Protein AF-A0A9D1QTQ5-F1 (afdb_monomer)

Secondary structure (DSSP, 8-state):
--TTHHHHHHHHHHHHHHHSSGGGS-HHHHHHHHHHHHHHHHHHS----HHHHHHHHHHHHHTS-GGGSBHHHHHHHHTT-HHHHTTTT----HHHHHHHHHTTT---BPP---------

Foldseek 3Di:
DQPLCVQLVVLQVVQCVVQVHLVRDDPVSVVVSVVSNVVSVVVVVPVPPVVQLLVVLVVQVVPDPQQADDLVRSQVSQQVDCSNCVNVVRGDDSVNSVVSCVVVVHDGHYDPPPPDDPDD

Sequence (120 aa):
MSKGMNRLLPELHRVESQYGSIDNAPQDVVKHIQNVEREIDTQEKVPLDRRKRGRIMDRIIVGLPLSKMTIGQIAKVLNADDEFTLNGEYMISNDALHSALKRREVLVKKSKNVRGHIVD

Structure (mmCIF, N/CA/C/O backbone):
data_AF-A0A9D1QTQ5-F1
#
_entry.id   AF-A0A9D1QTQ5-F1
#
loop_
_atom_site.group_PDB
_atom_site.id
_atom_site.type_symbol
_atom_site.label_atom_id
_atom_site.label_alt_id
_atom_site.label_comp_id
_atom_site.label_asym_id
_atom_site.label_entity_id
_atom_site.label_seq_id
_atom_site.pdbx_PDB_ins_code
_atom_site.Cartn_x
_atom_site.Cartn_y
_atom_site.Cartn_z
_atom_site.occupancy
_atom_site.B_iso_or_equiv
_atom_site.auth_seq_id
_atom_site.auth_comp_id
_atom_site.auth_asym_id
_atom_site.auth_atom_id
_atom_site.pdbx_PDB_model_num
ATOM 1 N N . MET A 1 1 ? -2.714 -6.205 -25.251 1.00 46.56 1 MET A N 1
ATOM 2 C CA . MET A 1 1 ? -1.331 -5.692 -25.324 1.00 46.56 1 MET A CA 1
ATOM 3 C C . MET A 1 1 ? -1.233 -4.496 -24.397 1.00 46.56 1 MET A C 1
ATOM 5 O O . MET A 1 1 ? -2.040 -3.580 -24.525 1.00 46.56 1 MET A O 1
ATOM 9 N N . SER A 1 2 ? -0.340 -4.560 -23.415 1.00 53.28 2 SER A N 1
ATOM 10 C CA . SER A 1 2 ? -0.099 -3.509 -22.423 1.00 53.28 2 SER A CA 1
ATOM 11 C C . SER A 1 2 ? 0.440 -2.254 -23.123 1.00 53.28 2 SER A C 1
ATOM 13 O O . SER A 1 2 ? 1.225 -2.363 -24.066 1.00 53.28 2 SER A O 1
ATOM 15 N N . LYS A 1 3 ? 0.006 -1.053 -22.712 1.00 55.91 3 LYS A N 1
ATOM 16 C CA . LYS A 1 3 ? 0.426 0.216 -23.348 1.00 55.91 3 LYS A CA 1
ATOM 17 C C . LYS A 1 3 ? 1.947 0.412 -23.309 1.00 55.91 3 LYS A C 1
ATOM 19 O O . LYS A 1 3 ? 2.478 1.089 -24.185 1.00 55.91 3 LYS A O 1
ATOM 24 N N . GLY A 1 4 ? 2.622 -0.205 -22.338 1.00 58.25 4 GLY A N 1
ATOM 25 C CA . GLY A 1 4 ? 4.073 -0.230 -22.232 1.00 58.25 4 GLY A CA 1
ATOM 26 C C . GLY A 1 4 ? 4.778 -0.953 -23.379 1.00 58.25 4 GLY A C 1
ATOM 27 O O . GLY A 1 4 ? 5.675 -0.403 -24.013 1.00 58.25 4 GLY A O 1
ATOM 28 N N . MET A 1 5 ? 4.309 -2.153 -23.727 1.00 58.62 5 MET A N 1
ATOM 29 C CA . MET A 1 5 ? 4.918 -2.995 -24.767 1.00 58.62 5 MET A CA 1
ATOM 30 C C . MET A 1 5 ? 4.928 -2.326 -26.150 1.00 58.62 5 MET A C 1
ATOM 32 O O . MET A 1 5 ? 5.878 -2.493 -26.909 1.00 58.62 5 MET A O 1
ATOM 36 N N . ASN A 1 6 ? 3.925 -1.493 -26.445 1.00 65.19 6 ASN A N 1
ATOM 37 C CA . ASN A 1 6 ? 3.852 -0.729 -27.695 1.00 65.19 6 ASN A CA 1
ATOM 38 C C . ASN A 1 6 ? 4.928 0.365 -27.824 1.00 65.19 6 ASN A C 1
ATOM 40 O O . ASN A 1 6 ? 5.141 0.859 -28.928 1.00 65.19 6 ASN A O 1
ATOM 44 N N . ARG A 1 7 ? 5.585 0.765 -26.726 1.00 68.12 7 ARG A N 1
ATOM 45 C CA . ARG A 1 7 ? 6.694 1.735 -26.738 1.00 68.12 7 ARG A CA 1
ATOM 46 C C . ARG A 1 7 ? 8.067 1.072 -26.721 1.00 68.12 7 ARG A C 1
ATOM 48 O O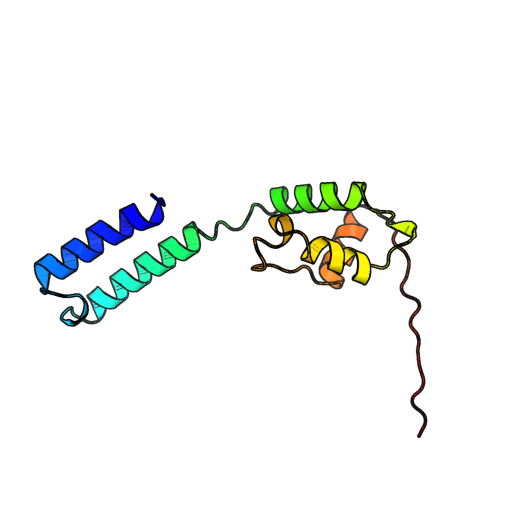 . ARG A 1 7 ? 8.987 1.619 -27.313 1.00 68.12 7 ARG A O 1
ATOM 55 N N . LEU A 1 8 ? 8.197 -0.093 -26.087 1.00 79.50 8 LEU A N 1
ATOM 56 C CA . LEU A 1 8 ? 9.473 -0.806 -26.008 1.00 79.50 8 LEU A CA 1
ATOM 57 C C . LEU A 1 8 ? 9.820 -1.520 -27.323 1.00 79.50 8 LEU A C 1
ATOM 59 O O . LEU A 1 8 ? 10.953 -1.441 -27.784 1.00 79.50 8 LEU A O 1
ATOM 63 N N . LEU A 1 9 ? 8.842 -2.173 -27.960 1.00 80.44 9 LEU A N 1
ATOM 64 C CA . LEU A 1 9 ? 9.064 -2.963 -29.179 1.00 80.44 9 LEU A CA 1
ATOM 65 C C . LEU A 1 9 ? 9.681 -2.165 -30.350 1.00 80.44 9 LEU A C 1
ATOM 67 O O . LEU A 1 9 ? 10.618 -2.674 -30.965 1.00 80.44 9 LEU A O 1
ATOM 71 N N . PRO A 1 10 ? 9.234 -0.931 -30.668 1.00 84.81 10 PRO A N 1
ATOM 72 C CA . PRO A 1 10 ? 9.853 -0.138 -31.732 1.00 84.81 10 PRO A CA 1
ATOM 73 C C . PRO A 1 10 ? 11.312 0.234 -31.447 1.00 84.81 10 PRO A C 1
ATOM 75 O O . PRO A 1 10 ? 12.129 0.240 -32.367 1.00 84.81 10 PRO A O 1
ATOM 78 N N . GLU A 1 11 ? 11.646 0.524 -30.188 1.00 82.12 11 GLU A N 1
ATOM 79 C CA . GLU A 1 11 ? 13.010 0.885 -29.793 1.00 82.12 11 GLU A CA 1
ATOM 80 C C . GLU A 1 11 ? 13.944 -0.331 -29.844 1.00 82.12 11 GLU A C 1
ATOM 82 O O . GLU A 1 11 ? 15.039 -0.233 -30.396 1.00 82.12 11 GLU A O 1
ATOM 87 N N . LEU A 1 12 ? 13.491 -1.504 -29.382 1.00 84.00 12 LEU A N 1
ATOM 88 C CA . LEU A 1 12 ? 14.248 -2.757 -29.516 1.00 84.00 12 LEU A CA 1
ATOM 89 C C . LEU A 1 12 ? 14.531 -3.080 -30.991 1.00 84.00 12 LEU A C 1
ATOM 91 O O . LEU A 1 12 ? 15.685 -3.285 -31.360 1.00 84.00 12 LEU A O 1
ATOM 95 N N . HIS A 1 13 ? 13.510 -3.015 -31.855 1.00 85.56 13 HIS A N 1
ATOM 96 C CA . HIS A 1 13 ? 13.678 -3.239 -33.296 1.00 85.56 13 HIS A CA 1
ATOM 97 C C . HIS A 1 13 ? 14.647 -2.240 -33.945 1.00 85.56 13 HIS A C 1
ATOM 99 O O . HIS A 1 13 ? 15.405 -2.602 -34.845 1.00 85.56 13 HIS A O 1
ATOM 105 N N . ARG A 1 14 ? 14.644 -0.975 -33.506 1.00 85.62 14 ARG A N 1
ATOM 106 C CA . ARG A 1 14 ? 15.577 0.040 -34.009 1.00 85.62 14 ARG A CA 1
ATOM 107 C C . ARG A 1 14 ? 17.021 -0.296 -33.644 1.00 85.62 14 ARG A C 1
ATOM 109 O O . ARG A 1 14 ? 17.900 -0.169 -34.495 1.00 85.62 14 ARG A O 1
ATOM 116 N N . VAL A 1 15 ? 17.260 -0.731 -32.408 1.00 86.00 15 VAL A N 1
ATOM 117 C CA . VAL A 1 15 ? 18.595 -1.115 -31.933 1.00 86.00 15 VAL A CA 1
ATOM 118 C C . VAL A 1 15 ? 19.081 -2.380 -32.638 1.00 86.00 15 VAL A C 1
ATOM 120 O O . VAL A 1 15 ? 20.196 -2.396 -33.152 1.00 86.00 15 VAL A O 1
ATOM 123 N N . GLU A 1 16 ? 18.240 -3.405 -32.756 1.00 85.44 16 GLU A N 1
ATOM 124 C CA . GLU A 1 16 ? 18.577 -4.635 -33.483 1.00 85.44 16 GLU A CA 1
ATOM 125 C C . GLU A 1 16 ? 18.847 -4.369 -34.970 1.00 85.44 16 GLU A C 1
ATOM 127 O O . GLU A 1 16 ? 19.785 -4.922 -35.537 1.00 85.44 16 GLU A O 1
ATOM 132 N N . SER A 1 17 ? 18.110 -3.450 -35.600 1.00 87.88 17 SER A N 1
ATOM 133 C CA . SER A 1 17 ? 18.367 -3.060 -36.990 1.00 87.88 17 SER A CA 1
ATOM 134 C C . SER A 1 17 ? 19.688 -2.305 -37.181 1.00 87.88 17 SER A C 1
ATOM 136 O O . SER A 1 17 ? 20.237 -2.342 -38.281 1.00 87.88 17 SER A O 1
ATOM 138 N N . GLN A 1 18 ? 20.172 -1.579 -36.169 1.00 85.00 18 GLN A N 1
ATOM 139 C CA . GLN A 1 18 ? 21.392 -0.765 -36.264 1.00 85.00 18 GLN A CA 1
ATOM 140 C C . GLN A 1 18 ? 22.650 -1.512 -35.810 1.00 85.00 18 GLN A C 1
ATOM 142 O O . GLN A 1 18 ? 23.722 -1.290 -36.368 1.00 85.00 18 GLN A O 1
ATOM 147 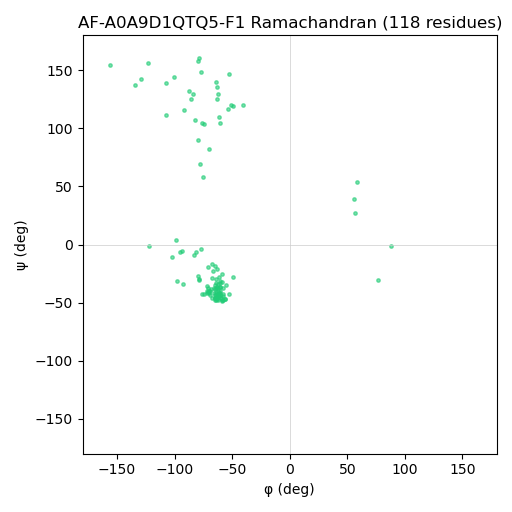N N . TYR A 1 19 ? 22.522 -2.397 -34.820 1.00 86.00 19 TYR A N 1
ATOM 148 C CA . TYR A 1 19 ? 23.650 -3.058 -34.156 1.00 86.00 19 TYR A CA 1
ATOM 149 C C . TYR A 1 19 ? 23.585 -4.594 -34.231 1.00 86.00 19 TYR A C 1
ATOM 151 O O . TYR A 1 19 ? 24.474 -5.285 -33.734 1.00 86.00 19 TYR A O 1
ATOM 159 N N . GLY A 1 20 ? 22.540 -5.159 -34.842 1.00 81.81 20 GLY A N 1
ATOM 160 C CA . GLY A 1 20 ? 22.306 -6.603 -34.965 1.00 81.81 20 GLY A CA 1
ATOM 161 C C . GLY A 1 20 ? 21.798 -7.266 -33.681 1.00 81.81 20 GLY A C 1
ATOM 162 O O . GLY A 1 20 ? 21.053 -8.236 -33.746 1.00 81.81 20 GLY A O 1
ATOM 163 N N . SER A 1 21 ? 22.183 -6.741 -32.518 1.00 83.56 21 SER A N 1
ATOM 164 C CA . SER A 1 21 ? 21.682 -7.121 -31.198 1.00 83.56 21 SER A CA 1
ATOM 165 C C . SER A 1 21 ? 21.880 -5.958 -30.226 1.00 83.56 21 SER A C 1
ATOM 167 O O . SER A 1 21 ? 22.798 -5.152 -30.389 1.00 83.56 21 SER A O 1
ATOM 169 N N . ILE A 1 22 ? 21.053 -5.900 -29.184 1.00 78.38 22 ILE A N 1
ATOM 170 C CA . ILE A 1 22 ? 21.212 -4.966 -28.062 1.00 78.38 22 ILE A CA 1
ATOM 171 C C . ILE A 1 22 ? 22.545 -5.198 -27.341 1.00 78.38 22 ILE A C 1
ATOM 173 O O . ILE A 1 22 ? 23.173 -4.236 -26.911 1.00 78.38 22 ILE A O 1
ATOM 177 N N . ASP A 1 23 ? 23.027 -6.443 -27.285 1.00 81.19 23 ASP A N 1
ATOM 178 C CA . ASP A 1 23 ? 24.307 -6.788 -26.647 1.00 81.19 23 ASP A CA 1
ATOM 179 C C . ASP A 1 23 ? 25.522 -6.204 -27.384 1.00 81.19 23 ASP A C 1
ATOM 181 O O . ASP A 1 23 ? 26.584 -6.013 -26.794 1.00 81.19 23 ASP A O 1
ATOM 185 N N . ASN A 1 24 ? 25.359 -5.891 -28.673 1.00 84.50 24 ASN A N 1
ATOM 186 C CA . ASN A 1 24 ? 26.385 -5.262 -29.505 1.00 84.50 24 ASN A CA 1
ATOM 187 C C . ASN A 1 24 ? 26.256 -3.732 -29.539 1.00 84.50 24 ASN A C 1
ATOM 189 O O . ASN A 1 24 ? 27.087 -3.056 -30.152 1.00 84.50 24 ASN A O 1
ATOM 193 N N . ALA A 1 25 ? 25.201 -3.176 -28.939 1.00 87.62 25 ALA A N 1
ATOM 194 C CA . ALA A 1 25 ? 24.938 -1.752 -28.982 1.00 87.62 25 ALA A CA 1
ATOM 195 C C . ALA A 1 25 ? 25.850 -0.983 -28.006 1.00 87.62 25 ALA A C 1
ATOM 197 O O . ALA A 1 25 ? 26.206 -1.484 -26.934 1.00 87.62 25 ALA A O 1
ATOM 198 N N . PRO A 1 26 ? 26.209 0.269 -28.335 1.00 88.12 26 PRO A N 1
ATOM 199 C CA . PRO A 1 26 ? 26.889 1.168 -27.416 1.00 88.12 26 PRO A CA 1
ATOM 200 C C . PRO A 1 26 ? 26.158 1.310 -26.073 1.00 88.12 26 PRO A C 1
ATOM 202 O O . PRO A 1 26 ? 24.928 1.274 -25.987 1.00 88.12 26 PRO A O 1
ATOM 205 N N . GLN A 1 27 ? 26.924 1.497 -24.998 1.00 85.25 27 GLN A N 1
ATOM 206 C CA . GLN A 1 27 ? 26.404 1.483 -23.626 1.00 85.25 27 GLN A CA 1
ATOM 207 C C . GLN A 1 27 ? 25.365 2.587 -23.351 1.00 85.25 27 GLN A C 1
ATOM 209 O O . GLN A 1 27 ? 24.500 2.437 -22.490 1.00 85.25 27 GLN A O 1
ATOM 214 N N . ASP A 1 28 ? 25.445 3.705 -24.067 1.00 84.50 28 ASP A N 1
ATOM 215 C CA . ASP A 1 28 ? 24.483 4.807 -24.067 1.00 84.50 28 ASP A CA 1
ATOM 216 C C . ASP A 1 28 ? 23.136 4.417 -24.697 1.00 84.50 28 ASP A C 1
ATOM 218 O O . ASP A 1 28 ? 22.088 4.767 -24.151 1.00 84.50 28 ASP A O 1
ATOM 222 N N . VAL A 1 29 ? 23.150 3.616 -25.765 1.00 84.81 29 VAL A N 1
ATOM 223 C CA . VAL A 1 29 ? 21.945 3.068 -26.409 1.00 84.81 29 VAL A CA 1
ATOM 224 C C . VAL A 1 29 ? 21.276 2.031 -25.505 1.00 84.81 29 VAL A C 1
ATOM 226 O O . VAL A 1 29 ? 20.066 2.083 -25.287 1.00 84.81 29 VAL A O 1
ATOM 229 N N . VAL A 1 30 ? 22.060 1.145 -24.885 1.00 84.75 30 VAL A N 1
ATOM 230 C CA . VAL A 1 30 ? 21.543 0.160 -23.916 1.00 84.75 30 VAL A CA 1
ATOM 231 C C . VAL A 1 30 ? 20.894 0.857 -22.715 1.00 84.75 30 VAL A C 1
ATOM 233 O O . VAL A 1 30 ? 19.788 0.500 -22.305 1.00 84.75 30 VAL A O 1
ATOM 236 N N . LYS A 1 31 ? 21.530 1.908 -22.177 1.00 84.25 31 LYS A N 1
ATOM 237 C CA . LYS A 1 31 ? 20.951 2.727 -21.097 1.00 84.25 31 LYS A CA 1
ATOM 238 C C . LYS A 1 31 ? 19.639 3.393 -21.509 1.00 84.25 31 LYS A C 1
ATOM 240 O O . LYS A 1 31 ? 18.745 3.516 -20.675 1.00 84.25 31 LYS A O 1
ATOM 245 N N . HIS A 1 32 ? 19.510 3.824 -22.763 1.00 83.00 32 HIS A N 1
ATOM 246 C CA . HIS A 1 32 ? 18.267 4.399 -23.270 1.00 83.00 32 HIS A CA 1
ATOM 247 C C . HIS A 1 32 ? 17.115 3.384 -23.222 1.00 83.00 32 HIS A C 1
ATOM 249 O O . HIS A 1 32 ? 16.069 3.693 -22.655 1.00 83.00 32 HIS A O 1
ATOM 255 N N . ILE A 1 33 ? 17.335 2.154 -23.700 1.00 83.12 33 ILE A N 1
ATOM 256 C CA . ILE A 1 33 ? 16.337 1.071 -23.650 1.00 83.12 33 ILE A CA 1
ATOM 257 C C . ILE A 1 33 ? 15.928 0.744 -22.209 1.00 83.12 33 ILE A C 1
ATOM 259 O O . ILE A 1 33 ? 14.738 0.684 -21.907 1.00 83.12 33 ILE A O 1
ATOM 263 N N . GLN A 1 34 ? 16.895 0.621 -21.296 1.00 80.25 34 GLN A N 1
ATOM 264 C CA . GLN A 1 34 ? 16.621 0.364 -19.876 1.00 80.25 34 GLN A CA 1
ATOM 265 C C . GLN A 1 34 ? 15.819 1.492 -19.211 1.00 80.25 34 GLN A C 1
ATOM 267 O O . GLN A 1 34 ? 14.997 1.245 -18.328 1.00 80.25 34 GLN A O 1
ATOM 272 N N . ASN A 1 35 ? 16.042 2.744 -19.619 1.00 80.75 35 ASN A N 1
ATOM 273 C CA . ASN A 1 35 ? 15.261 3.875 -19.125 1.00 80.75 35 ASN A CA 1
ATOM 274 C C . ASN A 1 35 ? 13.823 3.837 -19.654 1.00 80.75 35 ASN A C 1
ATOM 276 O O . ASN A 1 35 ? 12.900 4.048 -18.872 1.00 80.75 35 ASN A O 1
ATOM 280 N N . VAL A 1 36 ? 13.622 3.509 -20.935 1.00 76.75 36 VAL A N 1
ATOM 281 C CA . VAL A 1 36 ? 12.284 3.332 -21.526 1.00 76.75 36 VAL A CA 1
ATOM 282 C C . VAL A 1 36 ? 11.530 2.196 -20.832 1.00 76.75 36 VAL A C 1
ATOM 284 O O . VAL A 1 36 ? 10.370 2.365 -20.464 1.00 76.75 36 VAL A O 1
ATOM 287 N N . GLU A 1 37 ? 12.192 1.067 -20.577 1.00 74.00 37 GLU A N 1
ATOM 288 C CA . GLU A 1 37 ? 11.629 -0.054 -19.819 1.00 74.00 37 GLU A CA 1
ATOM 289 C C . GLU A 1 37 ? 11.233 0.369 -18.397 1.00 74.00 37 GLU A C 1
ATOM 291 O O . GLU A 1 37 ? 10.107 0.126 -17.967 1.00 74.00 37 GLU A O 1
ATOM 296 N N . ARG A 1 38 ? 12.101 1.098 -17.684 1.00 67.69 38 ARG A N 1
ATOM 297 C CA . ARG A 1 38 ? 11.807 1.609 -16.335 1.00 67.69 38 ARG A CA 1
ATOM 298 C C . ARG A 1 38 ? 10.656 2.622 -16.325 1.00 67.69 38 ARG A C 1
ATOM 300 O O . ARG A 1 38 ? 9.860 2.633 -15.384 1.00 67.69 38 ARG A O 1
ATOM 307 N N . GLU A 1 39 ? 10.555 3.484 -17.334 1.00 64.69 39 GLU A N 1
ATOM 308 C CA . GLU A 1 39 ? 9.441 4.429 -17.495 1.00 64.69 39 GLU A CA 1
ATOM 309 C C . GLU A 1 39 ? 8.113 3.716 -17.766 1.00 64.69 39 GLU A C 1
ATOM 311 O O . GLU A 1 39 ? 7.071 4.121 -17.254 1.00 64.69 39 GLU A O 1
ATOM 316 N N . ILE A 1 40 ? 8.144 2.630 -18.535 1.00 63.56 40 ILE A N 1
ATOM 317 C CA . ILE A 1 40 ? 6.984 1.766 -18.754 1.00 63.56 40 ILE A CA 1
ATOM 318 C C . ILE A 1 40 ? 6.566 1.102 -17.444 1.00 63.56 40 ILE A C 1
ATOM 320 O O . ILE A 1 40 ? 5.395 1.165 -17.073 1.00 63.56 40 ILE A O 1
ATOM 324 N N . ASP A 1 41 ? 7.526 0.543 -16.716 1.00 58.34 41 ASP A N 1
ATOM 325 C CA . ASP A 1 41 ? 7.290 -0.159 -15.458 1.00 58.34 41 ASP A CA 1
ATOM 326 C C . ASP A 1 41 ? 6.740 0.791 -14.374 1.00 58.34 41 ASP A C 1
ATOM 328 O O . ASP A 1 41 ? 5.883 0.429 -13.570 1.00 58.34 41 ASP A O 1
ATOM 332 N N . THR A 1 42 ? 7.160 2.061 -14.396 1.00 54.25 42 THR A N 1
ATOM 333 C CA . THR A 1 42 ? 6.623 3.121 -13.522 1.00 54.25 42 THR A CA 1
ATOM 334 C C . THR A 1 42 ? 5.289 3.705 -13.996 1.00 54.25 42 THR A C 1
ATOM 336 O O . THR A 1 42 ? 4.512 4.164 -13.161 1.00 54.25 42 THR A O 1
ATOM 339 N N . GLN A 1 43 ? 4.977 3.677 -15.297 1.00 52.19 43 GLN A N 1
ATOM 340 C CA . GLN A 1 43 ? 3.662 4.071 -15.823 1.00 52.19 43 GLN A CA 1
ATOM 341 C C . GLN A 1 43 ? 2.603 2.972 -15.651 1.00 52.19 43 GLN A C 1
ATOM 343 O O . GLN A 1 43 ? 1.428 3.299 -15.480 1.00 52.19 43 GLN A O 1
ATOM 348 N N . GLU A 1 44 ? 2.989 1.692 -15.668 1.00 51.78 44 GLU A N 1
ATOM 349 C CA . GLU A 1 44 ? 2.099 0.567 -15.346 1.00 51.78 44 GLU A CA 1
ATOM 350 C C . GLU A 1 44 ? 1.910 0.395 -13.835 1.00 51.78 44 GLU A C 1
ATOM 352 O O . GLU A 1 44 ? 0.796 0.099 -13.396 1.00 51.78 44 GLU A O 1
ATOM 357 N N . LYS A 1 45 ? 2.911 0.760 -13.023 1.00 49.47 45 LYS A N 1
ATOM 358 C CA . LYS A 1 45 ? 2.745 1.065 -11.592 1.00 49.47 45 LYS A CA 1
ATOM 359 C C . LYS A 1 45 ? 2.106 2.441 -11.410 1.00 49.47 45 LYS A C 1
ATOM 361 O O . LYS A 1 45 ? 2.663 3.334 -10.772 1.00 49.47 45 LYS A O 1
ATOM 366 N N . VAL A 1 46 ? 0.911 2.626 -11.974 1.00 50.38 46 VAL A N 1
ATOM 367 C CA . VAL A 1 46 ? 0.065 3.786 -11.682 1.00 50.38 46 VAL A CA 1
ATOM 368 C C . VAL A 1 46 ? -0.003 3.897 -10.158 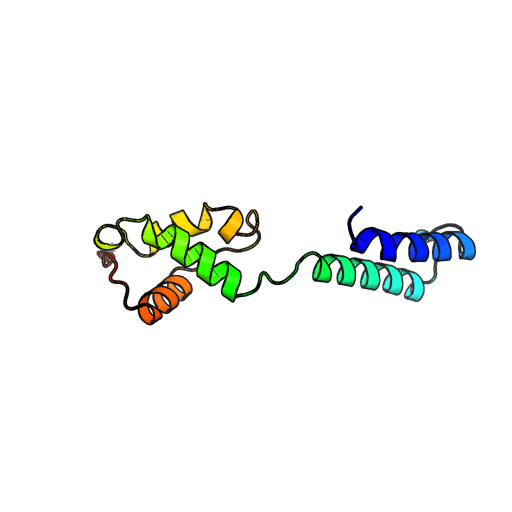1.00 50.38 46 VAL A C 1
ATOM 370 O O . VAL A 1 46 ? -0.486 2.953 -9.526 1.00 50.38 46 VAL A O 1
ATOM 373 N N . PRO A 1 47 ? 0.451 4.998 -9.529 1.00 54.44 47 PRO A N 1
ATOM 374 C CA . PRO A 1 47 ? 0.219 5.179 -8.110 1.00 54.44 47 PRO A CA 1
ATOM 375 C C . PRO A 1 47 ? -1.294 5.201 -7.959 1.00 54.44 47 PRO A C 1
ATOM 377 O O . PRO A 1 47 ? -1.933 6.167 -8.381 1.00 54.44 47 PRO A O 1
ATOM 380 N N . LEU A 1 48 ? -1.882 4.105 -7.462 1.00 55.78 48 LEU A N 1
ATOM 381 C CA . LEU A 1 48 ? -3.327 4.011 -7.339 1.00 55.78 48 LEU A CA 1
ATOM 382 C C . LEU A 1 48 ? -3.782 5.264 -6.609 1.00 55.78 48 LEU A C 1
ATOM 384 O O . LEU A 1 48 ? -3.315 5.530 -5.496 1.00 55.78 48 LEU A O 1
ATOM 388 N N . ASP A 1 49 ? -4.632 6.042 -7.285 1.00 65.62 49 ASP A N 1
ATOM 389 C CA . ASP A 1 49 ? -5.135 7.320 -6.806 1.00 65.62 49 ASP A CA 1
ATOM 390 C C . ASP A 1 49 ? -5.435 7.177 -5.312 1.00 65.62 49 ASP A C 1
ATOM 392 O O . ASP A 1 49 ? -6.219 6.310 -4.906 1.00 65.62 49 ASP A O 1
ATOM 396 N N . ARG A 1 50 ? -4.769 7.982 -4.474 1.00 65.50 50 ARG A N 1
ATOM 397 C CA . ARG A 1 50 ? -4.918 7.928 -3.011 1.00 65.50 50 ARG A CA 1
ATOM 398 C C . ARG A 1 50 ? -6.400 7.947 -2.608 1.00 65.50 50 ARG A C 1
ATOM 400 O O . ARG A 1 50 ? -6.762 7.361 -1.589 1.00 65.50 50 ARG A O 1
ATOM 407 N N . ARG A 1 51 ? -7.270 8.553 -3.430 1.00 69.38 51 ARG A N 1
ATOM 408 C CA . ARG A 1 51 ? -8.733 8.544 -3.276 1.00 69.38 51 ARG A CA 1
ATOM 409 C C . ARG A 1 51 ? -9.367 7.176 -3.530 1.00 69.38 51 ARG A C 1
ATOM 411 O O . ARG A 1 51 ? -10.289 6.799 -2.814 1.00 69.38 51 ARG A O 1
ATOM 418 N N . LYS A 1 52 ? -8.909 6.415 -4.528 1.00 78.00 52 LYS A N 1
ATOM 419 C CA . LYS A 1 52 ? -9.370 5.038 -4.783 1.00 78.00 52 LYS A CA 1
ATOM 420 C C . LYS A 1 52 ? -9.021 4.127 -3.606 1.00 78.00 52 LYS A C 1
ATOM 422 O O . LYS A 1 52 ? -9.903 3.447 -3.096 1.00 78.00 52 LYS A O 1
ATOM 427 N N . ARG A 1 53 ? -7.790 4.208 -3.094 1.00 78.38 53 ARG A N 1
ATOM 428 C CA . ARG A 1 53 ? -7.386 3.474 -1.883 1.00 78.38 53 ARG A CA 1
ATOM 429 C C . ARG A 1 53 ? -8.177 3.874 -0.641 1.00 78.38 53 ARG A C 1
ATOM 431 O O . ARG A 1 53 ? -8.544 3.008 0.143 1.00 78.38 53 ARG A O 1
ATOM 438 N N . GLY A 1 54 ? -8.461 5.168 -0.477 1.00 81.50 54 GLY A N 1
ATOM 439 C CA . GLY A 1 54 ? -9.355 5.651 0.576 1.00 81.50 54 GLY A CA 1
ATOM 440 C C . GLY A 1 54 ? -10.731 4.987 0.502 1.00 81.50 54 GLY A C 1
ATOM 441 O O . GLY A 1 54 ? -11.186 4.448 1.501 1.00 81.50 54 GLY A O 1
ATOM 442 N N . ARG A 1 55 ? -11.329 4.922 -0.695 1.00 85.50 55 ARG A N 1
ATOM 443 C CA . ARG A 1 55 ? -12.630 4.269 -0.920 1.00 85.50 55 ARG A CA 1
ATOM 444 C C . ARG A 1 55 ? -12.611 2.762 -0.654 1.00 85.50 55 ARG A C 1
ATOM 446 O O . ARG A 1 55 ? -13.554 2.254 -0.060 1.00 85.50 55 ARG A O 1
ATOM 453 N N . ILE A 1 56 ? -11.556 2.054 -1.064 1.00 86.50 56 ILE A N 1
ATOM 454 C CA . ILE A 1 56 ? -11.399 0.614 -0.785 1.00 86.50 56 ILE A CA 1
ATOM 455 C C . ILE A 1 56 ? -11.294 0.382 0.726 1.00 86.50 56 ILE A C 1
ATOM 457 O O . ILE A 1 56 ? -12.010 -0.452 1.275 1.00 86.50 56 ILE A O 1
ATOM 461 N N . MET A 1 57 ? -10.465 1.177 1.410 1.00 86.94 57 MET A N 1
ATOM 462 C CA . MET A 1 57 ? -10.350 1.147 2.867 1.00 86.94 57 MET A CA 1
ATOM 463 C C . MET A 1 57 ? -11.709 1.391 3.536 1.00 86.94 57 MET A C 1
ATOM 465 O O . MET A 1 57 ? -12.087 0.629 4.420 1.00 86.94 57 MET A O 1
ATOM 469 N N . ASP A 1 58 ? -12.457 2.407 3.101 1.00 87.44 58 ASP A N 1
ATOM 470 C CA . ASP A 1 58 ? -13.773 2.730 3.661 1.00 87.44 58 ASP A CA 1
ATOM 471 C C . ASP A 1 58 ? -14.770 1.578 3.448 1.00 87.44 58 ASP A C 1
ATOM 473 O O . ASP A 1 58 ? -15.458 1.182 4.387 1.00 87.44 58 ASP A O 1
ATOM 477 N N . ARG A 1 59 ? -14.789 0.972 2.252 1.00 89.50 59 ARG A N 1
ATOM 478 C CA . ARG A 1 59 ? -15.626 -0.196 1.929 1.00 89.50 59 ARG A CA 1
ATOM 479 C C . ARG A 1 59 ? -15.346 -1.372 2.865 1.00 89.50 59 ARG A C 1
ATOM 481 O O . ARG A 1 59 ? -16.282 -1.966 3.391 1.00 89.50 59 ARG A O 1
ATOM 488 N N . ILE A 1 60 ? -14.070 -1.699 3.074 1.00 86.81 60 ILE A N 1
ATOM 489 C CA . ILE A 1 60 ? -13.661 -2.806 3.947 1.00 86.81 60 ILE A CA 1
ATOM 490 C C . ILE A 1 60 ? -14.053 -2.499 5.397 1.00 86.81 60 ILE A C 1
ATOM 492 O O . ILE A 1 60 ? -14.637 -3.338 6.075 1.00 86.81 60 ILE A O 1
ATOM 496 N N . ILE A 1 61 ? -13.784 -1.280 5.867 1.00 86.12 61 ILE A N 1
ATOM 497 C CA . ILE A 1 61 ? -14.011 -0.864 7.256 1.00 86.12 61 ILE A CA 1
ATOM 498 C C . ILE A 1 61 ? -15.493 -0.860 7.638 1.00 86.12 61 ILE A C 1
ATOM 500 O O . ILE A 1 61 ? -15.815 -1.265 8.754 1.00 86.12 61 ILE A O 1
ATOM 504 N N . VAL A 1 62 ? -16.393 -0.456 6.734 1.00 85.62 62 VAL A N 1
ATOM 505 C CA . VAL A 1 62 ? -17.850 -0.463 6.978 1.00 85.62 62 VAL A CA 1
ATOM 506 C C . VAL A 1 62 ? -18.374 -1.868 7.300 1.00 85.62 62 VAL A C 1
ATOM 508 O O . VAL A 1 62 ? -19.299 -2.007 8.096 1.00 85.62 62 VAL A O 1
ATOM 511 N N . GLY A 1 63 ? -17.770 -2.915 6.731 1.00 84.06 63 GLY A N 1
ATOM 512 C CA . GLY A 1 63 ? -18.160 -4.304 6.983 1.00 84.06 63 GLY A CA 1
ATOM 513 C C . GLY A 1 63 ? -17.593 -4.912 8.271 1.00 84.06 63 GLY A C 1
ATOM 514 O O . GLY A 1 63 ? -17.947 -6.040 8.614 1.00 84.06 63 GLY A O 1
ATOM 515 N N . LEU A 1 64 ? -16.707 -4.212 8.987 1.00 86.75 64 LEU A N 1
ATOM 516 C CA . LEU A 1 64 ? -15.987 -4.775 10.130 1.00 86.75 64 LEU A CA 1
ATOM 517 C C . LEU A 1 64 ? -16.593 -4.356 11.478 1.00 86.75 64 LEU A C 1
ATOM 519 O O . LEU A 1 64 ? -16.988 -3.206 11.666 1.00 86.75 64 LEU A O 1
ATOM 523 N N . PRO A 1 65 ? -16.591 -5.243 12.493 1.00 85.31 65 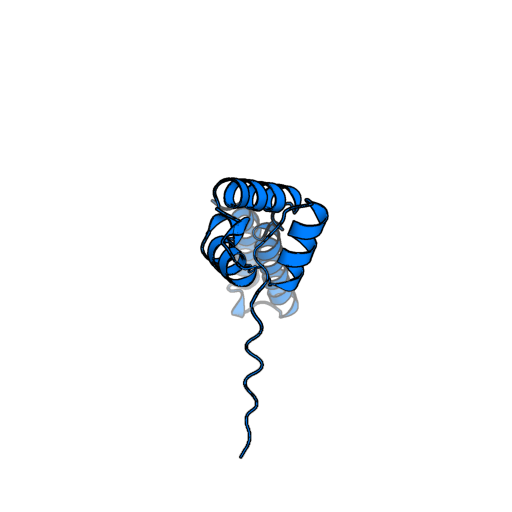PRO A N 1
ATOM 524 C CA . PRO A 1 65 ? -16.973 -4.891 13.857 1.00 85.31 65 PRO A CA 1
ATOM 525 C C . PRO A 1 65 ? -15.830 -4.141 14.571 1.00 85.31 65 PRO A C 1
ATOM 527 O O . PRO A 1 65 ? -15.209 -4.657 15.503 1.00 85.31 65 PRO A O 1
ATOM 530 N N . LEU A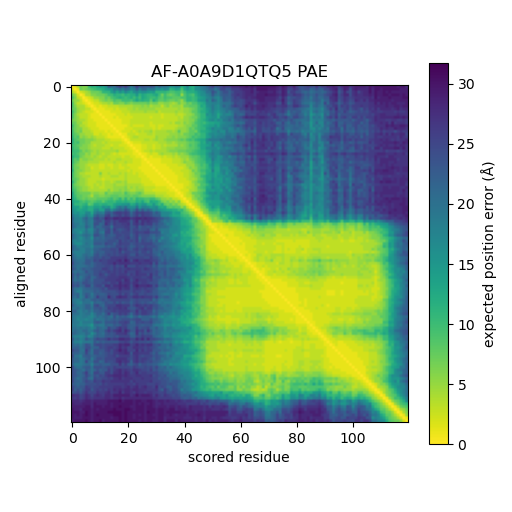 1 66 ? -15.546 -2.908 14.139 1.00 83.50 66 LEU A N 1
ATOM 531 C CA . LEU A 1 66 ? -14.376 -2.103 14.540 1.00 83.50 66 LEU A CA 1
ATOM 532 C C . LEU A 1 66 ? -14.240 -1.911 16.058 1.00 83.50 66 LEU A C 1
ATOM 534 O O . LEU A 1 66 ? -13.133 -1.943 16.595 1.00 83.50 66 LEU A O 1
ATOM 538 N N . SER A 1 67 ? -15.360 -1.802 16.776 1.00 82.94 67 SER A N 1
ATOM 539 C CA . SER A 1 67 ? -15.391 -1.685 18.242 1.00 82.94 67 SER A CA 1
ATOM 540 C C . SER A 1 67 ? -14.870 -2.930 18.973 1.00 82.94 67 SER A C 1
ATOM 542 O O . SER A 1 67 ? -14.489 -2.856 20.143 1.00 82.94 67 SER A O 1
ATOM 544 N N . LYS A 1 68 ? -14.816 -4.081 18.292 1.00 85.62 68 LYS A N 1
ATOM 545 C CA . LYS A 1 68 ? -14.310 -5.356 18.820 1.00 85.62 68 LYS A CA 1
ATOM 546 C C . LYS A 1 68 ? -12.898 -5.686 18.331 1.00 85.62 68 LYS A C 1
ATOM 548 O O . LYS A 1 68 ? -12.279 -6.598 18.885 1.00 85.62 68 LYS A O 1
ATOM 553 N N . MET A 1 69 ? -12.382 -4.948 17.348 1.00 86.44 69 MET A N 1
ATOM 554 C CA . MET A 1 69 ? -11.103 -5.216 16.693 1.00 86.44 69 MET A CA 1
ATOM 555 C C . MET A 1 69 ? -10.031 -4.204 17.091 1.00 86.44 69 MET A C 1
ATOM 557 O O . MET A 1 69 ? -10.286 -3.004 17.188 1.00 86.44 69 MET A O 1
ATOM 561 N N . THR A 1 70 ? -8.812 -4.689 17.319 1.00 89.25 70 THR A N 1
ATOM 562 C CA . THR A 1 70 ? -7.647 -3.819 17.514 1.00 89.25 70 THR A CA 1
ATOM 563 C C . THR A 1 70 ? -7.131 -3.300 16.175 1.00 89.25 70 THR A C 1
ATOM 565 O O . THR A 1 70 ? -7.364 -3.903 15.129 1.00 89.25 70 THR A O 1
ATOM 568 N N . ILE A 1 71 ? -6.356 -2.214 16.206 1.00 87.12 71 ILE A N 1
ATOM 569 C CA . ILE A 1 71 ? -5.705 -1.649 15.011 1.00 87.12 71 ILE A CA 1
ATOM 570 C C . ILE A 1 71 ? -4.903 -2.718 14.260 1.00 87.12 71 ILE A C 1
ATOM 572 O O . ILE A 1 71 ? -5.022 -2.821 13.047 1.00 87.12 71 ILE A O 1
ATOM 576 N N . GLY A 1 72 ? -4.159 -3.568 14.976 1.00 87.38 72 GLY A N 1
ATOM 577 C CA . GLY A 1 72 ? -3.392 -4.649 14.353 1.00 87.38 72 GLY A CA 1
ATOM 578 C C . GLY A 1 72 ? -4.266 -5.705 13.668 1.00 87.38 72 GLY A C 1
ATOM 579 O O . GLY A 1 72 ? -3.887 -6.229 12.626 1.00 87.38 72 GLY A O 1
ATOM 580 N N . GLN A 1 73 ? -5.450 -6.006 14.210 1.00 89.19 73 GLN A N 1
ATOM 581 C CA . GLN A 1 73 ? -6.400 -6.915 13.556 1.00 89.19 73 GLN A CA 1
ATOM 582 C C . GLN A 1 73 ? -7.000 -6.284 12.297 1.00 89.19 73 GLN A C 1
ATOM 584 O O . GLN A 1 73 ? -7.118 -6.956 11.280 1.00 89.19 73 GLN A O 1
ATOM 589 N N . ILE A 1 74 ? -7.325 -4.991 12.342 1.00 89.94 74 ILE A N 1
ATOM 590 C CA . ILE A 1 74 ? -7.843 -4.253 11.182 1.00 89.94 74 ILE A CA 1
ATOM 591 C C . ILE A 1 74 ? -6.765 -4.148 10.091 1.00 89.94 74 ILE A C 1
ATOM 593 O O . ILE A 1 74 ? -7.060 -4.375 8.922 1.00 89.94 74 ILE A O 1
ATOM 597 N N . ALA A 1 75 ? -5.507 -3.885 10.461 1.00 90.69 75 ALA A N 1
ATOM 598 C CA . ALA A 1 75 ? -4.3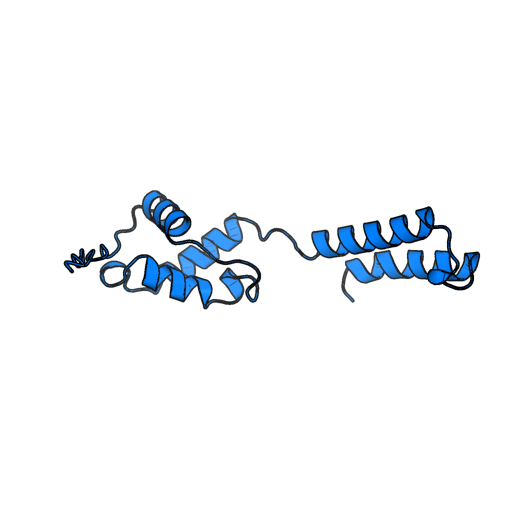83 -3.849 9.526 1.00 90.69 75 ALA A CA 1
ATOM 599 C C . ALA A 1 75 ? -4.175 -5.197 8.828 1.00 90.69 75 ALA A C 1
ATOM 601 O O . ALA A 1 75 ? -3.939 -5.225 7.627 1.00 90.69 75 ALA A O 1
ATOM 602 N N . LYS A 1 76 ? -4.313 -6.316 9.554 1.00 90.62 76 LYS A N 1
ATOM 603 C CA . LYS A 1 76 ? -4.253 -7.658 8.956 1.00 90.62 76 LYS A CA 1
ATOM 604 C C . LYS A 1 76 ? -5.360 -7.889 7.934 1.00 90.62 76 LYS A C 1
ATOM 606 O O . LYS A 1 76 ? -5.073 -8.445 6.887 1.00 90.62 76 LYS A O 1
ATOM 611 N N . VAL A 1 77 ? -6.591 -7.456 8.220 1.00 91.00 77 VAL A N 1
ATOM 612 C CA . VAL A 1 77 ? -7.699 -7.586 7.260 1.00 91.00 77 VAL A CA 1
ATOM 613 C C . VAL A 1 77 ? -7.446 -6.741 6.014 1.00 91.00 77 VAL A C 1
ATOM 615 O O . VAL A 1 77 ? -7.576 -7.249 4.910 1.00 91.00 77 VAL A O 1
ATOM 618 N N . LEU A 1 78 ? -7.028 -5.483 6.177 1.00 89.06 78 LEU A N 1
ATOM 619 C CA . LEU A 1 78 ? -6.705 -4.614 5.041 1.00 89.06 78 LEU A CA 1
ATOM 620 C C . LEU A 1 78 ? -5.546 -5.171 4.205 1.00 89.06 78 LEU A C 1
ATOM 622 O O . LEU A 1 78 ? -5.617 -5.164 2.986 1.00 89.06 78 LEU A O 1
ATOM 626 N N . ASN A 1 79 ? -4.500 -5.689 4.851 1.00 89.75 79 ASN A N 1
ATOM 627 C CA . ASN A 1 79 ? -3.342 -6.261 4.164 1.00 89.75 79 ASN A CA 1
ATOM 628 C C . ASN A 1 79 ? -3.585 -7.672 3.597 1.00 89.75 79 ASN A C 1
ATOM 630 O O . ASN A 1 79 ? -2.691 -8.218 2.963 1.00 89.75 79 ASN A O 1
ATOM 634 N N . ALA A 1 80 ? 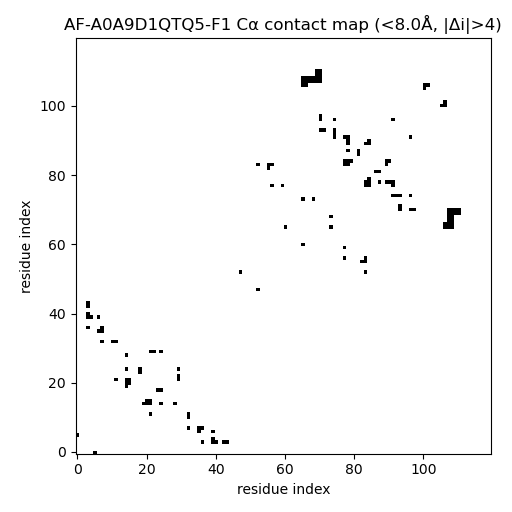-4.751 -8.272 3.843 1.00 89.12 80 ALA A N 1
ATOM 635 C CA . ALA A 1 80 ? -5.175 -9.518 3.209 1.00 89.12 80 ALA A CA 1
ATOM 636 C C . ALA A 1 80 ? -6.068 -9.274 1.979 1.00 89.12 80 ALA A C 1
ATOM 638 O O . ALA A 1 80 ? -6.430 -10.226 1.297 1.00 89.12 80 ALA A O 1
ATOM 639 N N . ASP A 1 81 ? -6.456 -8.022 1.714 1.00 88.00 81 ASP A N 1
ATOM 640 C CA . ASP A 1 81 ? -7.256 -7.645 0.551 1.00 88.00 81 ASP A CA 1
ATOM 641 C C . ASP A 1 81 ? -6.326 -7.263 -0.613 1.00 88.00 81 ASP A C 1
ATOM 643 O O . ASP A 1 81 ? -5.563 -6.292 -0.540 1.00 88.00 81 ASP A O 1
ATOM 647 N N . ASP A 1 82 ? -6.374 -8.042 -1.694 1.00 84.00 82 ASP A N 1
ATOM 648 C CA . ASP A 1 82 ? -5.517 -7.851 -2.872 1.00 84.00 82 ASP A CA 1
ATOM 649 C C . ASP A 1 82 ? -5.783 -6.513 -3.581 1.00 84.00 82 ASP A C 1
ATOM 651 O O . ASP A 1 82 ? -4.868 -5.901 -4.136 1.00 84.00 82 ASP A O 1
ATOM 655 N N . GLU A 1 83 ? -7.018 -6.000 -3.517 1.00 83.94 83 GLU A N 1
ATOM 656 C CA . GLU A 1 83 ? -7.382 -4.709 -4.109 1.00 83.94 83 GLU A CA 1
ATOM 657 C C . GLU A 1 83 ? -6.776 -3.545 -3.311 1.00 83.94 83 GLU A C 1
ATOM 659 O O . GLU A 1 83 ? -6.362 -2.530 -3.879 1.00 83.94 83 GLU A O 1
ATOM 664 N N . PHE A 1 84 ? -6.701 -3.686 -1.987 1.00 84.56 84 PHE A N 1
ATOM 665 C CA . PHE A 1 84 ? -6.062 -2.715 -1.108 1.00 84.56 84 PHE A CA 1
ATOM 666 C C . PHE A 1 84 ? -4.532 -2.761 -1.197 1.00 84.56 84 PHE A C 1
ATOM 668 O O . PHE A 1 84 ? -3.888 -1.705 -1.225 1.00 84.56 84 PHE A O 1
ATOM 675 N N . THR A 1 85 ? -3.960 -3.966 -1.227 1.00 83.81 85 THR A N 1
ATOM 676 C CA . THR A 1 85 ? -2.506 -4.182 -1.242 1.00 83.81 85 THR A CA 1
ATOM 677 C C . THR A 1 85 ? -1.878 -4.085 -2.621 1.00 83.81 85 THR A C 1
ATOM 679 O O . THR A 1 85 ? -0.657 -4.057 -2.712 1.00 83.81 85 THR A O 1
ATOM 682 N N . LEU A 1 86 ? -2.679 -4.002 -3.685 1.00 78.25 86 LEU A N 1
ATOM 683 C CA . LEU A 1 86 ? -2.197 -4.068 -5.065 1.00 78.25 86 LEU A CA 1
ATOM 684 C C . LEU A 1 86 ? -1.458 -5.387 -5.317 1.00 78.25 86 LEU A C 1
ATOM 686 O O . LEU A 1 86 ? -0.303 -5.386 -5.728 1.00 78.25 86 LEU A O 1
ATOM 690 N N . ASN A 1 87 ? -2.113 -6.511 -5.015 1.00 78.31 87 ASN A N 1
ATOM 691 C CA . ASN A 1 87 ? -1.524 -7.852 -5.097 1.00 78.31 87 ASN A CA 1
ATOM 692 C C . ASN A 1 87 ? -0.229 -7.994 -4.266 1.00 78.31 87 ASN A C 1
ATOM 694 O O . ASN A 1 87 ? 0.739 -8.618 -4.699 1.00 78.31 87 ASN A O 1
ATOM 698 N N . GLY A 1 88 ? -0.194 -7.388 -3.075 1.00 74.06 88 GLY A N 1
ATOM 699 C CA . GLY A 1 88 ? 0.943 -7.473 -2.151 1.00 74.06 88 GLY A CA 1
ATOM 700 C C . GLY A 1 88 ? 2.055 -6.433 -2.340 1.00 74.06 88 GLY A C 1
ATOM 701 O O . GLY A 1 88 ? 2.991 -6.416 -1.543 1.00 74.06 88 GLY A O 1
ATOM 702 N N . GLU A 1 89 ? 1.966 -5.529 -3.320 1.00 73.19 89 GLU A N 1
ATOM 703 C CA . GLU A 1 89 ? 2.969 -4.466 -3.515 1.00 73.19 89 GLU A CA 1
ATOM 704 C C . GLU A 1 89 ? 2.932 -3.377 -2.428 1.00 73.19 89 GLU A C 1
ATOM 706 O O . GLU A 1 89 ? 3.889 -2.621 -2.242 1.00 73.19 89 GLU A O 1
ATOM 711 N N . TYR A 1 90 ? 1.822 -3.270 -1.700 1.00 76.38 90 TYR A N 1
ATOM 712 C CA . TYR A 1 90 ? 1.602 -2.255 -0.684 1.00 76.38 90 TYR A CA 1
ATOM 713 C C . TYR A 1 90 ? 1.008 -2.844 0.595 1.00 76.38 90 TYR A C 1
ATOM 715 O O . TYR A 1 90 ? 0.046 -3.601 0.565 1.00 76.38 90 TYR A O 1
ATOM 723 N N . MET A 1 91 ? 1.517 -2.406 1.749 1.00 83.00 91 MET A N 1
ATOM 724 C CA . MET A 1 91 ? 0.953 -2.738 3.058 1.00 83.00 91 MET A CA 1
ATOM 725 C C . MET A 1 91 ? 0.743 -1.473 3.889 1.00 83.00 91 MET A C 1
ATOM 727 O O . MET A 1 91 ? 1.560 -0.549 3.872 1.00 83.00 91 MET A O 1
ATOM 731 N N . ILE A 1 92 ? -0.346 -1.426 4.655 1.00 86.50 92 ILE A N 1
ATOM 732 C CA . ILE A 1 92 ? -0.577 -0.359 5.629 1.00 86.50 92 ILE A CA 1
ATOM 733 C C . ILE A 1 92 ? 0.064 -0.712 6.973 1.00 86.50 92 ILE A C 1
ATOM 735 O O . ILE A 1 92 ? -0.118 -1.813 7.498 1.00 86.50 92 ILE A O 1
ATOM 739 N N . SER A 1 93 ? 0.801 0.242 7.546 1.00 88.50 93 SER A N 1
ATOM 740 C CA . SER A 1 93 ? 1.314 0.144 8.912 1.00 88.50 93 SER A CA 1
ATOM 741 C C . SER A 1 93 ? 0.232 0.488 9.939 1.00 88.50 93 SER A C 1
ATOM 743 O O . SER A 1 93 ? -0.717 1.224 9.650 1.00 88.50 93 SER A O 1
ATOM 745 N N . ASN A 1 94 ? 0.398 0.010 11.174 1.00 86.75 94 ASN A N 1
ATOM 746 C CA . ASN A 1 94 ? -0.527 0.320 12.269 1.00 86.75 94 ASN A CA 1
ATOM 747 C C . ASN A 1 94 ? -0.644 1.833 12.527 1.00 86.75 94 ASN A C 1
ATOM 749 O O . ASN A 1 94 ? -1.744 2.319 12.781 1.00 86.75 94 ASN A O 1
ATOM 753 N N . ASP A 1 95 ? 0.451 2.589 12.408 1.00 85.88 95 ASP A N 1
ATOM 754 C CA . ASP A 1 95 ? 0.462 4.039 12.650 1.00 85.88 95 ASP A CA 1
ATOM 755 C C . ASP A 1 95 ? -0.256 4.824 11.549 1.00 85.88 95 ASP A C 1
ATOM 757 O O . ASP A 1 95 ? -1.017 5.763 11.824 1.00 85.88 95 ASP A O 1
ATOM 761 N N . ALA A 1 96 ? -0.058 4.412 10.292 1.00 84.81 96 ALA A N 1
ATOM 762 C CA . ALA A 1 96 ? -0.763 4.983 9.151 1.00 84.81 96 ALA A CA 1
ATOM 763 C C . ALA A 1 96 ? -2.267 4.700 9.254 1.00 84.81 96 ALA A C 1
ATOM 765 O O . ALA A 1 96 ? -3.083 5.603 9.056 1.00 84.81 96 ALA A O 1
ATOM 766 N N . LEU A 1 97 ? -2.631 3.473 9.638 1.00 88.62 97 LEU A N 1
ATOM 767 C CA . LEU A 1 97 ? -4.015 3.082 9.876 1.00 88.62 97 LEU A CA 1
ATOM 768 C C . LEU A 1 97 ? -4.635 3.861 11.041 1.00 88.62 97 LEU A C 1
ATOM 770 O O . LEU A 1 97 ? -5.737 4.385 10.902 1.00 88.62 97 LEU A O 1
ATOM 774 N N . HIS A 1 98 ? -3.927 4.006 12.162 1.00 87.31 98 HIS A N 1
ATOM 775 C CA . HIS A 1 98 ? -4.397 4.780 13.311 1.00 87.31 98 HIS A CA 1
ATOM 776 C C . HIS A 1 98 ? -4.683 6.237 12.929 1.00 87.31 98 HIS A C 1
ATOM 778 O O . HIS A 1 98 ? -5.763 6.758 13.206 1.00 87.31 98 HIS A O 1
ATOM 784 N N . SER A 1 99 ? -3.747 6.875 12.224 1.00 86.38 99 SER A N 1
ATOM 785 C CA . SER A 1 99 ? -3.916 8.230 11.689 1.00 86.38 99 SER A CA 1
ATOM 786 C C . SER A 1 99 ? -5.129 8.339 10.762 1.00 86.38 99 SER A C 1
ATOM 788 O O . SER A 1 99 ? -5.892 9.302 10.840 1.00 86.38 99 SER A O 1
ATOM 790 N N . AL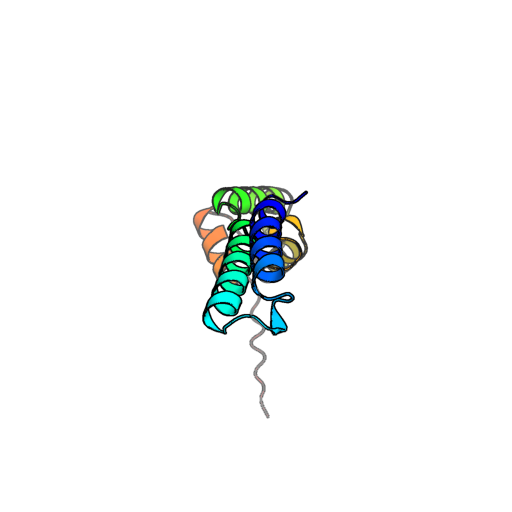A A 1 100 ? -5.324 7.347 9.893 1.00 85.62 100 ALA A N 1
ATOM 791 C CA . ALA A 1 100 ? -6.412 7.324 8.927 1.00 85.62 100 ALA A CA 1
ATOM 792 C C . ALA A 1 100 ? -7.790 7.103 9.576 1.00 85.62 100 ALA A C 1
ATOM 794 O O . ALA A 1 100 ? -8.760 7.723 9.138 1.00 85.62 100 ALA A O 1
ATOM 795 N N . LEU A 1 101 ? -7.874 6.270 10.617 1.00 86.00 101 LEU A N 1
ATOM 796 C CA . LEU A 1 101 ? -9.086 6.039 11.410 1.00 86.00 101 LEU A CA 1
ATOM 797 C C . LEU A 1 101 ? -9.433 7.248 12.282 1.00 86.00 101 LEU A C 1
ATOM 799 O O . LEU A 1 101 ? -10.593 7.645 12.344 1.00 86.00 101 LEU A O 1
ATOM 803 N N . LYS A 1 102 ? -8.426 7.891 12.889 1.00 85.75 102 LYS A N 1
ATOM 804 C CA . LYS A 1 102 ? -8.612 9.100 13.702 1.00 85.75 102 LYS A CA 1
ATOM 805 C C . LYS A 1 102 ? -9.211 10.250 12.890 1.00 85.75 102 LYS A C 1
ATOM 807 O O . LYS A 1 102 ? -10.117 10.916 13.371 1.00 85.75 102 LYS A O 1
ATOM 812 N N . ARG A 1 103 ? -8.754 10.457 11.647 1.00 83.88 103 ARG A N 1
ATOM 813 C CA . ARG A 1 103 ? -9.328 11.466 10.728 1.00 83.88 103 ARG A CA 1
ATOM 814 C C . ARG A 1 103 ? -10.787 11.199 10.349 1.00 83.88 103 ARG A C 1
ATOM 816 O O . ARG A 1 103 ? -11.450 12.112 9.884 1.00 83.88 103 ARG A O 1
ATOM 823 N N . ARG A 1 104 ? -11.248 9.956 10.494 1.00 78.75 104 ARG A N 1
ATOM 824 C CA . ARG A 1 104 ? -12.621 9.523 10.198 1.00 78.75 104 ARG A CA 1
ATOM 825 C C . ARG A 1 104 ? -13.495 9.438 11.447 1.00 78.75 104 ARG A C 1
ATOM 827 O O . ARG A 1 104 ? -14.613 8.955 11.353 1.00 78.75 104 ARG A O 1
ATOM 834 N N . GLU A 1 105 ? -12.959 9.826 12.606 1.00 81.62 105 GLU A N 1
ATOM 835 C CA . GLU A 1 105 ? -13.658 9.769 13.896 1.00 81.62 105 GLU A CA 1
ATOM 836 C C . GLU A 1 105 ? -14.157 8.355 14.262 1.00 81.62 105 GLU A C 1
ATOM 838 O O . GLU A 1 105 ? -15.109 8.172 15.017 1.00 81.62 105 GLU A O 1
ATOM 843 N N . VAL A 1 106 ? -13.478 7.321 13.750 1.00 79.38 106 VAL A N 1
ATOM 844 C CA . VAL A 1 106 ? -13.838 5.918 13.970 1.00 79.38 106 VAL A CA 1
ATOM 845 C C . VAL A 1 106 ? -13.219 5.404 15.268 1.00 79.38 106 VAL A C 1
ATOM 847 O O . VAL A 1 106 ? -11.998 5.424 15.449 1.00 79.38 106 VAL A O 1
ATOM 850 N N . LEU A 1 107 ? -14.059 4.869 16.155 1.00 76.19 107 LEU A N 1
ATOM 851 C CA . LEU A 1 107 ? -13.628 4.246 17.406 1.00 76.19 107 LEU A CA 1
ATOM 852 C C . LEU A 1 107 ? -13.229 2.780 17.190 1.00 76.19 107 LEU A C 1
ATOM 854 O O . LEU A 1 107 ? -13.993 1.982 16.648 1.00 76.19 107 LEU A O 1
ATOM 858 N N . VAL A 1 108 ? -12.042 2.413 17.675 1.00 79.75 108 VAL A N 1
ATOM 859 C CA . VAL A 1 108 ? -11.501 1.045 17.618 1.00 79.75 108 VAL A CA 1
ATOM 860 C C . VAL A 1 108 ? -11.154 0.521 19.005 1.00 79.75 108 VAL A C 1
ATOM 862 O O . VAL A 1 108 ? -10.873 1.294 19.927 1.00 79.75 108 VAL A O 1
ATOM 865 N N . LYS A 1 109 ? -11.133 -0.806 19.167 1.00 78.88 109 LYS A N 1
ATOM 866 C CA . LYS A 1 109 ? -10.736 -1.431 20.433 1.00 78.88 109 LYS A CA 1
ATOM 867 C C . LYS A 1 109 ? -9.279 -1.091 20.745 1.00 78.88 109 LYS A C 1
ATOM 869 O O . LYS A 1 109 ? -8.373 -1.386 19.963 1.00 78.88 109 LYS A O 1
ATOM 874 N N . LYS A 1 110 ? -9.030 -0.523 21.928 1.00 71.94 110 LYS A N 1
ATOM 875 C CA . LYS A 1 110 ? -7.662 -0.307 22.414 1.00 71.94 110 LYS A CA 1
ATOM 876 C C . LYS A 1 110 ? -6.961 -1.654 22.598 1.00 71.94 110 LYS A C 1
ATOM 878 O O . LYS A 1 110 ? -7.534 -2.590 23.160 1.00 71.94 110 LYS A O 1
ATOM 883 N N . SER A 1 111 ? -5.715 -1.742 22.140 1.00 63.84 111 SER A N 1
ATOM 884 C CA . SER A 1 111 ? -4.856 -2.871 22.493 1.00 63.84 111 SER A CA 1
ATOM 885 C C . SER A 1 111 ? -4.640 -2.864 24.007 1.00 63.84 111 SER A C 1
ATOM 887 O O . SER A 1 111 ? -4.294 -1.827 24.575 1.00 63.84 111 SER A O 1
ATOM 889 N N . LYS A 1 112 ? -4.857 -4.002 24.675 1.00 63.69 112 LYS A N 1
ATOM 890 C CA . LYS A 1 112 ? -4.381 -4.179 26.049 1.00 63.69 112 LYS A CA 1
ATOM 891 C C . LYS A 1 112 ? -2.874 -4.396 25.949 1.00 63.69 112 LYS A C 1
ATOM 893 O O . LYS A 1 112 ? -2.447 -5.468 25.533 1.00 63.69 112 LYS A O 1
ATOM 898 N N . ASN A 1 113 ? -2.076 -3.382 26.277 1.00 53.00 113 ASN A N 1
ATOM 899 C CA . ASN A 1 113 ? -0.637 -3.573 26.432 1.00 53.00 113 ASN A CA 1
ATOM 900 C C . ASN A 1 113 ? -0.413 -4.569 27.573 1.00 53.00 113 ASN A C 1
ATOM 902 O O . ASN A 1 113 ? -0.648 -4.241 28.734 1.00 53.00 113 ASN A O 1
ATOM 906 N N . VAL A 1 114 ? 0.043 -5.776 27.247 1.00 55.66 114 VAL A N 1
ATOM 907 C CA . VAL A 1 114 ? 0.616 -6.679 28.243 1.00 55.66 114 VAL A CA 1
ATOM 908 C C . VAL A 1 114 ? 2.042 -6.184 28.470 1.00 55.66 114 VAL A C 1
ATOM 910 O O . VAL A 1 114 ? 2.962 -6.556 27.750 1.00 55.66 114 VAL A O 1
ATOM 913 N N . ARG A 1 115 ? 2.223 -5.266 29.426 1.00 48.47 115 ARG A N 1
ATOM 914 C CA . ARG A 1 115 ? 3.544 -4.998 30.011 1.00 48.47 115 ARG A CA 1
ATOM 915 C C . ARG A 1 115 ? 3.913 -6.225 30.847 1.00 48.47 115 ARG A C 1
ATOM 917 O O . ARG A 1 115 ? 3.653 -6.264 32.043 1.00 48.47 115 ARG A O 1
ATOM 924 N N . GLY A 1 116 ? 4.439 -7.254 30.190 1.00 42.44 116 GLY A N 1
ATOM 925 C CA . GLY A 1 116 ? 5.139 -8.338 30.863 1.00 42.44 116 GLY A CA 1
ATOM 926 C C . GLY A 1 116 ? 6.517 -7.827 31.253 1.00 42.44 116 GLY A C 1
ATOM 927 O O . GLY A 1 116 ? 7.368 -7.643 30.388 1.00 42.44 116 GLY A O 1
ATOM 928 N N . HIS A 1 117 ? 6.700 -7.528 32.536 1.00 41.41 117 HIS A N 1
ATOM 929 C CA . HIS A 1 117 ? 8.018 -7.438 33.146 1.00 41.41 117 HIS A CA 1
ATOM 930 C C . HIS A 1 117 ? 8.765 -8.747 32.860 1.00 41.41 117 HIS A C 1
ATOM 932 O O . HIS A 1 117 ? 8.326 -9.801 33.311 1.00 41.41 117 HIS A O 1
ATOM 938 N N . ILE A 1 118 ? 9.867 -8.685 32.114 1.00 44.34 118 ILE A N 1
ATOM 939 C CA . ILE A 1 118 ? 10.905 -9.709 32.218 1.00 44.34 118 ILE A CA 1
ATOM 940 C C . ILE A 1 118 ? 11.723 -9.287 33.434 1.00 44.34 118 ILE A C 1
ATOM 942 O O . ILE A 1 118 ? 12.380 -8.246 33.409 1.00 44.34 118 ILE A O 1
ATOM 946 N N . VAL A 1 119 ? 11.555 -10.030 34.521 1.00 48.69 119 VAL A N 1
ATOM 947 C CA . VAL A 1 119 ? 12.466 -10.026 35.660 1.00 48.69 119 VAL A CA 1
ATOM 948 C C . VAL A 1 119 ? 13.193 -11.357 35.559 1.00 48.69 119 VAL A C 1
ATOM 950 O O . VAL A 1 119 ? 12.550 -12.394 35.692 1.00 48.69 119 VAL A O 1
ATOM 953 N N . ASP A 1 120 ? 14.481 -11.301 35.255 1.00 42.53 120 ASP A N 1
ATOM 954 C CA . ASP A 1 120 ? 15.485 -12.272 35.691 1.00 42.53 120 ASP A CA 1
ATOM 955 C C . ASP A 1 120 ? 16.672 -11.453 36.208 1.00 42.53 120 ASP A C 1
ATOM 957 O O . ASP A 1 120 ? 17.037 -10.466 35.519 1.00 42.53 120 ASP A O 1
#

Organism: NCBI:txid2838638

pLDDT: mean 76.77, std 13.48, range [41.41, 91.0]

Solvent-accessible surface area (backbone atoms only — not comparable to full-atom values): 7182 Å² total; per-residue (Å²): 134,60,81,46,56,73,61,51,54,60,55,52,52,51,41,30,73,75,44,73,31,65,89,66,39,56,72,70,58,47,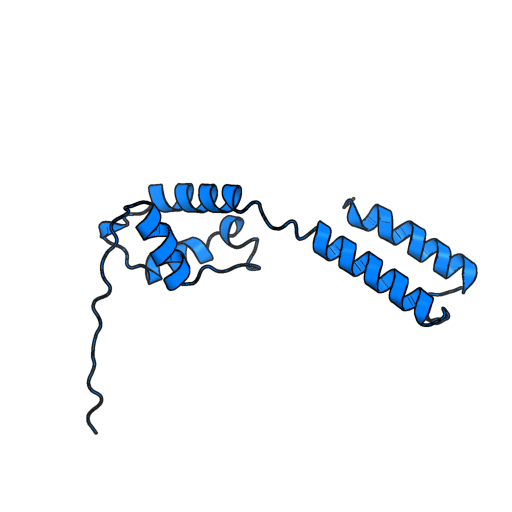50,49,52,53,47,53,51,52,50,32,57,50,61,71,53,56,77,71,52,69,66,58,52,48,50,49,52,49,58,57,53,72,77,47,69,42,68,80,33,32,60,67,56,52,37,52,56,49,54,69,34,47,86,71,9,60,75,70,80,41,75,71,49,56,67,61,48,49,55,56,35,56,78,66,73,55,70,57,27,77,74,80,80,77,83,72,79,85,83,131

Mean predicted aligned error: 14.42 Å

Radius of gyration: 23.38 Å; Cα contacts (8 Å, |Δi|>4): 82; chains: 1; bounding box: 45×24×73 Å